Protein AF-A0A821WK22-F1 (afdb_monomer_lite)

Foldseek 3Di:
DLVVVLVVLVVLVVVLVVLLVVLVVLLVVLVVPDDDPPCVVLSVVSVVLSVVLVVLSVVLNVVSVVVSVVVVVVPPPPNPPPCVVVVVVVVVVSVVSSVVSVVSSCVSVVSSVVVVVVRVVD

Sequence (122 aa):
SSLGYIWYRIGCFLIEIYCHIDNLGIIRYFDSSIEDKSKEPILIICLILIAFTIVSSSISTIFNFFNGFGNSMEDYPFYLYKCQLNRIKSLPLLSLFDIHISILILLPKILLYSQLIYANNR

pLDDT: mean 71.7, std 14.31, range [41.69, 88.5]

Radius of gyration: 19.77 Å; chains: 1; bounding box: 49×21×55 Å

Secondary structure (DSSP, 8-state):
-HHHHHHHHHHHHHHHHHHHHHHHHHHHHHHHHS-GGGTHHHHHHHHHHHHHHHHHHHHHHHHHHHHHHHHHH--STTSHHHHHHHHHHHHHHHHHHHHHHHHHHHHHHHHHHHHHHHHHT-

Structure (mmCIF, N/CA/C/O backbone):
data_AF-A0A821WK22-F1
#
_entry.id   AF-A0A821WK22-F1
#
loop_
_atom_site.group_PDB
_atom_site.id
_atom_site.type_symbol
_atom_site.label_atom_id
_atom_site.label_alt_id
_atom_site.label_comp_id
_atom_site.label_asym_id
_atom_site.label_entity_id
_atom_site.label_seq_id
_atom_site.pdbx_PDB_ins_code
_atom_site.Cartn_x
_atom_site.Cartn_y
_atom_site.Cartn_z
_atom_site.occupancy
_atom_site.B_iso_or_equiv
_atom_site.auth_seq_id
_atom_site.auth_comp_id
_atom_site.auth_asym_id
_atom_site.auth_atom_id
_atom_site.pdbx_PDB_model_num
ATOM 1 N N . SER A 1 1 ? 12.236 -11.374 -19.770 1.00 52.16 1 SER A N 1
ATOM 2 C CA . SER A 1 1 ? 12.435 -10.172 -20.609 1.00 52.16 1 SER A CA 1
ATOM 3 C C . SER A 1 1 ? 12.187 -8.930 -19.764 1.00 52.16 1 SER A C 1
ATOM 5 O O . SER A 1 1 ? 11.441 -9.019 -18.793 1.00 52.16 1 SER A O 1
ATOM 7 N N . SER A 1 2 ? 12.785 -7.786 -20.110 1.00 60.19 2 SER A N 1
ATOM 8 C CA . SER A 1 2 ? 12.503 -6.483 -19.474 1.00 60.19 2 SER A CA 1
ATOM 9 C C . SER A 1 2 ? 11.008 -6.134 -19.516 1.00 60.19 2 SER A C 1
ATOM 11 O O . SER A 1 2 ? 10.456 -5.657 -18.531 1.00 60.19 2 SER A O 1
ATOM 13 N N . LEU A 1 3 ? 10.328 -6.492 -20.610 1.00 61.84 3 LEU A N 1
ATOM 14 C CA . LEU A 1 3 ? 8.880 -6.336 -20.785 1.00 61.84 3 LEU A CA 1
ATOM 15 C C . LEU A 1 3 ? 8.046 -7.113 -19.752 1.00 61.84 3 LEU A C 1
ATOM 17 O O . LEU A 1 3 ? 7.108 -6.561 -19.188 1.00 61.84 3 LEU A O 1
ATOM 21 N N . GLY A 1 4 ? 8.393 -8.375 -19.469 1.00 66.75 4 GLY A N 1
ATOM 22 C CA . GLY A 1 4 ? 7.678 -9.178 -18.467 1.00 66.75 4 GLY A CA 1
ATOM 23 C C . GLY A 1 4 ? 7.797 -8.604 -17.052 1.00 66.75 4 GLY A C 1
ATOM 24 O O . GLY A 1 4 ? 6.836 -8.632 -16.290 1.00 66.75 4 GLY A O 1
ATOM 25 N N . TYR A 1 5 ? 8.950 -8.014 -16.727 1.00 67.62 5 TYR A N 1
ATOM 26 C CA . TYR A 1 5 ? 9.158 -7.328 -15.452 1.00 67.62 5 TYR A CA 1
ATOM 27 C C . TYR A 1 5 ? 8.330 -6.038 -15.343 1.00 67.62 5 TYR A C 1
ATOM 29 O O . TYR A 1 5 ? 7.726 -5.787 -14.305 1.00 67.62 5 TYR A O 1
ATOM 37 N N . ILE A 1 6 ? 8.231 -5.253 -16.422 1.00 69.56 6 ILE A N 1
ATOM 38 C CA . ILE A 1 6 ? 7.387 -4.046 -16.460 1.00 69.56 6 ILE A CA 1
ATOM 39 C C . ILE A 1 6 ? 5.915 -4.403 -16.208 1.00 69.56 6 ILE A C 1
ATOM 41 O O . ILE A 1 6 ? 5.274 -3.779 -15.365 1.00 69.56 6 ILE A O 1
ATOM 45 N N . TRP A 1 7 ? 5.391 -5.439 -16.871 1.00 74.12 7 TRP A N 1
ATOM 46 C CA . TRP A 1 7 ? 4.014 -5.900 -16.654 1.00 74.12 7 TRP A CA 1
ATOM 47 C C . TRP A 1 7 ? 3.769 -6.404 -15.230 1.00 74.12 7 TRP A C 1
ATOM 49 O O . TRP A 1 7 ? 2.743 -6.073 -14.641 1.00 74.12 7 TRP A O 1
ATOM 59 N N . TYR A 1 8 ? 4.722 -7.142 -14.654 1.00 76.88 8 TYR A N 1
ATOM 60 C CA . TYR A 1 8 ? 4.670 -7.547 -13.248 1.00 76.88 8 TYR A CA 1
ATOM 61 C C . TYR A 1 8 ? 4.568 -6.330 -12.315 1.00 76.88 8 TYR A C 1
ATOM 63 O O . TYR A 1 8 ? 3.685 -6.287 -11.464 1.00 76.88 8 TYR A O 1
ATOM 71 N N . ARG A 1 9 ? 5.399 -5.297 -12.523 1.00 72.31 9 ARG A N 1
ATOM 72 C CA . ARG A 1 9 ? 5.381 -4.068 -11.709 1.00 72.31 9 ARG A CA 1
ATOM 73 C C . ARG A 1 9 ? 4.071 -3.294 -11.825 1.00 72.31 9 ARG A C 1
ATOM 75 O O . ARG A 1 9 ? 3.570 -2.820 -10.810 1.00 72.31 9 ARG A O 1
ATOM 82 N N . ILE A 1 10 ? 3.509 -3.192 -13.030 1.00 75.56 10 ILE A N 1
ATOM 83 C CA . ILE A 1 10 ? 2.183 -2.591 -13.241 1.00 75.56 10 ILE A CA 1
ATOM 84 C C . ILE A 1 10 ? 1.119 -3.389 -12.474 1.00 75.56 10 ILE A C 1
ATOM 86 O O . ILE A 1 10 ? 0.286 -2.797 -11.794 1.00 75.56 10 ILE A O 1
ATOM 90 N N . GLY A 1 11 ? 1.173 -4.723 -12.531 1.00 79.81 11 GLY A N 1
ATOM 91 C CA . GLY A 1 11 ? 0.278 -5.597 -11.772 1.00 79.81 11 GLY A CA 1
ATOM 92 C C . GLY A 1 11 ? 0.369 -5.376 -10.260 1.00 79.81 11 GLY A C 1
ATOM 93 O O . GLY A 1 11 ? -0.658 -5.177 -9.614 1.00 79.81 11 GLY A O 1
ATOM 94 N N . CYS A 1 12 ? 1.583 -5.341 -9.702 1.00 78.12 12 CYS A N 1
ATOM 95 C CA . CYS A 1 12 ? 1.809 -5.046 -8.283 1.00 78.12 12 CYS A CA 1
ATOM 96 C C . CYS A 1 12 ? 1.243 -3.679 -7.890 1.00 78.12 12 CYS A C 1
ATOM 98 O O . CYS A 1 12 ? 0.508 -3.584 -6.913 1.00 78.12 12 CYS A O 1
ATOM 100 N N . PHE A 1 13 ? 1.501 -2.644 -8.691 1.00 78.69 13 PHE A N 1
ATOM 101 C CA . PHE A 1 13 ? 0.998 -1.296 -8.433 1.00 78.69 13 PHE A CA 1
ATOM 102 C C . PHE A 1 13 ? -0.539 -1.230 -8.409 1.00 78.69 13 PHE A C 1
ATOM 104 O O . PHE A 1 13 ? -1.128 -0.595 -7.536 1.00 78.69 13 PHE A O 1
ATOM 111 N N . LEU A 1 14 ? -1.216 -1.929 -9.328 1.00 82.19 14 LEU A N 1
ATOM 112 C CA . LEU A 1 14 ? -2.681 -2.010 -9.333 1.00 82.19 14 LEU A CA 1
ATOM 113 C C . LEU A 1 14 ? -3.229 -2.723 -8.087 1.00 82.19 14 LEU A C 1
ATOM 115 O O . LEU A 1 14 ? -4.227 -2.278 -7.517 1.00 82.19 14 LEU A O 1
ATOM 119 N N . ILE A 1 15 ? -2.572 -3.799 -7.643 1.00 84.88 15 ILE A N 1
ATOM 120 C CA . ILE A 1 15 ? -2.931 -4.509 -6.405 1.00 84.88 15 ILE A CA 1
ATOM 121 C C . ILE A 1 15 ? -2.741 -3.594 -5.188 1.00 84.88 15 ILE A C 1
ATOM 123 O O . ILE A 1 15 ? -3.606 -3.548 -4.316 1.00 84.88 15 ILE A O 1
ATOM 127 N N . GLU A 1 16 ? -1.649 -2.832 -5.135 1.00 82.81 16 GLU A N 1
ATOM 128 C CA . GLU A 1 16 ? -1.380 -1.877 -4.055 1.00 82.81 16 GLU A CA 1
ATOM 129 C C . GLU A 1 16 ? -2.459 -0.789 -3.976 1.00 82.81 16 GLU A C 1
ATOM 131 O O . GLU A 1 16 ? -2.991 -0.535 -2.894 1.00 82.81 16 GLU A O 1
ATOM 136 N N . ILE A 1 17 ? -2.861 -0.208 -5.114 1.00 81.88 17 ILE A N 1
ATOM 137 C CA . ILE A 1 17 ? -3.978 0.750 -5.173 1.00 81.88 17 ILE A CA 1
ATOM 138 C C . ILE A 1 17 ? -5.257 0.126 -4.611 1.00 81.88 17 ILE A C 1
ATOM 140 O O . ILE A 1 17 ? -5.932 0.743 -3.784 1.00 81.88 17 ILE A O 1
ATOM 144 N N . TYR A 1 18 ? -5.588 -1.098 -5.030 1.00 85.31 18 TYR A N 1
ATOM 145 C CA . TYR A 1 18 ? -6.780 -1.788 -4.543 1.00 85.31 18 TYR A CA 1
ATOM 146 C C . TYR A 1 18 ? -6.733 -1.998 -3.021 1.00 85.31 18 TYR A C 1
ATOM 148 O O . TYR A 1 18 ? -7.711 -1.734 -2.322 1.00 85.31 18 TYR A O 1
ATOM 156 N N . CYS A 1 19 ? -5.575 -2.384 -2.482 1.00 86.06 19 CYS A N 1
ATOM 157 C CA . CYS A 1 19 ? -5.379 -2.525 -1.041 1.00 86.06 19 CYS A CA 1
ATOM 158 C C . CYS A 1 19 ? -5.520 -1.195 -0.284 1.00 86.06 19 CYS A C 1
ATOM 160 O O . CYS A 1 19 ? -6.060 -1.182 0.823 1.00 86.06 19 CYS A O 1
ATOM 162 N N . HIS A 1 20 ? -5.077 -0.072 -0.857 1.00 84.19 20 HIS A N 1
ATOM 163 C CA . HIS A 1 20 ? -5.290 1.248 -0.258 1.00 84.19 20 HIS A CA 1
ATOM 164 C C . HIS A 1 20 ? -6.766 1.644 -0.226 1.00 84.19 20 HIS A C 1
ATOM 166 O O . HIS A 1 20 ? -7.226 2.171 0.787 1.00 84.19 20 HIS A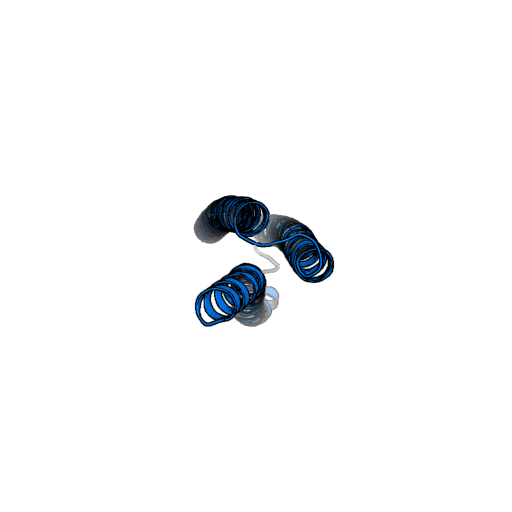 O 1
ATOM 172 N N . ILE A 1 21 ? -7.515 1.361 -1.296 1.00 85.81 21 ILE A N 1
ATOM 173 C CA . ILE A 1 21 ? -8.965 1.590 -1.340 1.00 85.81 21 ILE A CA 1
ATOM 174 C C . ILE A 1 21 ? -9.662 0.780 -0.241 1.00 85.81 21 ILE A C 1
ATOM 176 O O . ILE A 1 21 ? -10.486 1.327 0.492 1.00 85.81 21 ILE A O 1
ATOM 180 N N . ASP A 1 22 ? -9.290 -0.490 -0.077 1.00 87.44 22 ASP A N 1
ATOM 181 C CA . ASP A 1 22 ? -9.835 -1.352 0.975 1.00 87.44 22 ASP A CA 1
ATOM 182 C C . ASP A 1 22 ? -9.493 -0.834 2.386 1.00 87.44 22 ASP A C 1
ATOM 184 O O . ASP A 1 22 ? -10.373 -0.714 3.237 1.00 87.44 22 ASP A O 1
ATOM 188 N N . ASN A 1 23 ? -8.243 -0.411 2.621 1.00 85.75 23 ASN A N 1
ATOM 189 C CA . ASN A 1 23 ? -7.833 0.209 3.888 1.00 85.75 23 ASN A CA 1
ATOM 190 C C . ASN A 1 23 ? -8.648 1.470 4.212 1.00 85.75 23 ASN A C 1
ATOM 192 O O . ASN A 1 23 ? -9.059 1.658 5.356 1.00 85.75 23 ASN A O 1
ATOM 196 N N . LEU A 1 24 ? -8.913 2.323 3.218 1.00 85.88 24 LEU A N 1
ATOM 197 C CA . LEU A 1 24 ? -9.770 3.500 3.389 1.00 85.88 24 LEU A CA 1
ATOM 198 C C . LEU A 1 24 ? -11.222 3.111 3.704 1.00 85.88 24 LEU A C 1
ATOM 200 O O . LEU A 1 24 ? -11.879 3.794 4.489 1.00 85.88 24 LEU A O 1
ATOM 204 N N . GLY A 1 25 ? -11.717 2.009 3.133 1.00 85.00 25 GLY A N 1
ATOM 205 C CA . GLY A 1 25 ? -13.018 1.433 3.475 1.00 85.00 25 GLY A CA 1
ATOM 206 C C . GLY A 1 25 ? -13.103 1.015 4.946 1.00 85.00 25 GLY A C 1
ATOM 207 O O . GLY A 1 25 ? -14.045 1.398 5.640 1.00 85.00 25 GLY A O 1
ATOM 208 N N . ILE A 1 26 ? -12.086 0.307 5.447 1.00 84.50 26 ILE A N 1
ATOM 209 C CA . ILE A 1 26 ? -12.006 -0.124 6.854 1.00 84.50 26 ILE A CA 1
ATOM 210 C C . ILE A 1 26 ? -11.896 1.084 7.793 1.00 84.50 26 ILE A C 1
ATOM 212 O O . ILE A 1 26 ? -12.551 1.107 8.832 1.00 84.50 26 ILE A O 1
ATOM 216 N N . ILE A 1 27 ? -11.124 2.109 7.416 1.00 85.38 27 ILE A N 1
ATOM 217 C CA . ILE A 1 27 ? -11.028 3.367 8.171 1.00 85.38 27 ILE A CA 1
ATOM 218 C C . ILE A 1 27 ? -12.402 4.029 8.311 1.00 85.38 27 ILE A C 1
ATOM 220 O O . ILE A 1 27 ? -12.781 4.407 9.415 1.00 85.38 27 ILE A O 1
ATOM 224 N N . ARG A 1 28 ? -13.167 4.138 7.216 1.00 85.69 28 ARG A N 1
ATOM 225 C CA . ARG A 1 28 ? -14.520 4.722 7.245 1.00 85.69 28 ARG A CA 1
ATOM 226 C C . ARG A 1 28 ? -15.467 3.929 8.138 1.00 85.69 28 ARG A C 1
ATOM 228 O O . ARG A 1 28 ? -16.241 4.521 8.882 1.00 85.69 28 ARG A O 1
ATOM 235 N N . TYR A 1 29 ? -15.396 2.600 8.076 1.00 83.94 29 TYR A N 1
ATOM 236 C CA . TYR A 1 29 ? -16.185 1.741 8.952 1.00 83.94 29 TYR A CA 1
ATOM 237 C C . TYR A 1 29 ? -15.816 1.958 10.427 1.00 83.94 29 TYR A C 1
ATOM 239 O O . TYR A 1 29 ? -16.699 2.216 11.240 1.00 83.94 29 TYR A O 1
ATOM 247 N N . PHE A 1 30 ? -14.520 1.938 10.754 1.00 82.69 30 PHE A N 1
ATOM 248 C CA . PHE A 1 30 ? -14.005 2.176 12.105 1.00 82.69 30 PHE A CA 1
ATOM 249 C C . PHE A 1 30 ? -14.443 3.530 12.676 1.00 82.69 30 PHE A C 1
ATOM 251 O O . PHE A 1 30 ? -14.859 3.623 13.832 1.00 82.69 30 PHE A O 1
ATOM 258 N N . ASP A 1 31 ? -14.366 4.576 11.853 1.00 81.38 31 ASP A N 1
ATOM 259 C CA . ASP A 1 31 ? -14.779 5.926 12.225 1.00 81.38 31 ASP A CA 1
ATOM 260 C C . ASP A 1 31 ? -16.268 5.970 12.601 1.00 81.38 31 ASP A C 1
ATOM 262 O O . ASP A 1 31 ? -16.640 6.540 13.625 1.00 81.38 31 ASP A O 1
ATOM 266 N N . SER A 1 32 ? -17.113 5.254 11.850 1.00 83.25 32 SER A N 1
ATOM 267 C CA . SER A 1 32 ? -18.552 5.155 12.120 1.00 83.25 32 SER A CA 1
ATOM 268 C C . SER A 1 32 ? -18.940 4.275 13.319 1.00 83.25 32 SER A C 1
ATOM 270 O O . SER A 1 32 ? -20.071 4.376 13.788 1.00 83.25 32 SER A O 1
ATOM 272 N N . SER A 1 33 ? -18.050 3.405 13.813 1.00 76.56 33 SER A N 1
ATOM 273 C CA . SER A 1 33 ? -18.428 2.311 14.724 1.00 76.56 33 SER A CA 1
ATOM 274 C C . SER A 1 33 ? -18.051 2.496 16.200 1.00 76.56 33 SER A C 1
ATOM 276 O O . SER A 1 33 ? -18.465 1.689 17.025 1.00 76.56 33 SER A O 1
ATOM 278 N N . ILE A 1 34 ? -17.228 3.486 16.557 1.00 73.69 34 ILE A N 1
ATOM 279 C CA . ILE A 1 34 ? -16.710 3.683 17.934 1.00 73.69 34 ILE A CA 1
ATOM 280 C C . ILE A 1 34 ? -17.112 5.089 18.453 1.00 73.69 34 ILE A C 1
ATOM 282 O O . ILE A 1 34 ? -17.619 5.897 17.682 1.00 73.69 34 ILE A O 1
ATOM 286 N N . GLU A 1 35 ? -16.889 5.436 19.724 1.00 72.00 35 GLU A N 1
ATOM 287 C CA . GLU A 1 35 ? -17.029 6.812 20.254 1.00 72.00 35 GLU A CA 1
ATOM 288 C C . GLU A 1 35 ? -15.733 7.642 20.113 1.00 72.00 35 GLU A C 1
ATOM 290 O O . GLU A 1 35 ? -14.624 7.127 20.249 1.00 72.00 35 GLU A O 1
ATOM 295 N N . ASP A 1 36 ? -15.851 8.945 19.837 1.00 64.56 36 ASP A N 1
ATOM 296 C CA . ASP A 1 36 ? -14.773 9.793 19.283 1.00 64.56 36 ASP A CA 1
ATOM 297 C C . ASP A 1 36 ? -13.512 9.955 20.148 1.00 64.56 36 ASP A C 1
ATOM 299 O O . ASP A 1 36 ? -12.427 10.204 19.623 1.00 64.56 36 ASP A O 1
ATOM 303 N N . LYS A 1 37 ? -13.600 9.765 21.469 1.00 63.31 37 LYS A N 1
ATOM 304 C CA . LYS A 1 37 ? -12.500 10.101 22.393 1.00 63.31 37 LYS A CA 1
ATOM 305 C C . LYS A 1 37 ? -11.258 9.201 22.285 1.00 63.31 37 LYS A C 1
ATOM 307 O O . LYS A 1 37 ? -10.219 9.574 22.823 1.00 63.31 37 LYS A O 1
ATOM 312 N N . SER A 1 38 ? -11.332 8.041 21.623 1.00 63.94 38 SER A N 1
ATOM 313 C CA . SER A 1 38 ? -10.201 7.100 21.482 1.00 63.94 38 SER A CA 1
ATOM 314 C C . SER A 1 38 ? -9.720 6.870 20.042 1.00 63.94 38 SER A C 1
ATOM 316 O O . SER A 1 38 ? -8.712 6.189 19.850 1.00 63.94 38 SER A O 1
ATOM 318 N N . LYS A 1 39 ? -10.393 7.429 19.025 1.00 73.12 39 LYS A N 1
ATOM 319 C CA . LYS A 1 39 ? -10.139 7.094 17.608 1.00 73.12 39 LYS A CA 1
ATOM 320 C C . LYS A 1 39 ? -9.061 7.931 16.933 1.00 73.12 39 LYS A C 1
ATOM 322 O O . LYS A 1 39 ? -8.317 7.400 16.108 1.00 73.12 39 LYS A O 1
ATOM 327 N N . GLU A 1 40 ? -8.984 9.220 17.264 1.00 74.19 40 GLU A N 1
ATOM 328 C CA . GLU A 1 40 ? -8.132 10.194 16.566 1.00 74.19 40 GLU A CA 1
ATOM 329 C C . GLU A 1 40 ? -6.676 9.741 16.368 1.00 74.19 40 GLU A C 1
ATOM 331 O O . GLU A 1 40 ? -6.211 9.763 15.226 1.00 74.19 40 GLU A O 1
ATOM 336 N N . PRO A 1 41 ? -5.939 9.272 17.398 1.00 81.38 41 PRO A N 1
ATOM 337 C CA . PRO A 1 41 ? -4.535 8.919 17.203 1.00 81.38 41 PRO A CA 1
ATOM 338 C C . PRO A 1 41 ? -4.361 7.715 16.267 1.00 81.38 41 PRO A C 1
ATOM 340 O O . PRO A 1 41 ? -3.444 7.699 15.449 1.00 81.38 41 PRO A O 1
ATOM 343 N N . ILE A 1 42 ? -5.253 6.722 16.339 1.00 83.38 42 ILE A N 1
ATOM 344 C CA . ILE A 1 42 ? -5.192 5.513 15.502 1.00 83.38 42 ILE A CA 1
ATOM 345 C C . ILE A 1 42 ? -5.517 5.853 14.047 1.00 83.38 42 ILE A C 1
ATOM 347 O O . ILE A 1 42 ? -4.821 5.394 13.139 1.00 83.38 42 ILE A O 1
ATOM 351 N N . LEU A 1 43 ? -6.536 6.685 13.825 1.00 83.62 43 LEU A N 1
ATOM 352 C CA . LEU A 1 43 ? -6.913 7.163 12.497 1.00 83.62 43 LEU A CA 1
ATOM 353 C C . LEU A 1 43 ? -5.771 7.946 11.842 1.00 83.62 43 LEU A C 1
ATOM 355 O O . LEU A 1 43 ? -5.411 7.657 10.700 1.00 83.62 43 LEU A O 1
ATOM 359 N N . ILE A 1 44 ? -5.146 8.869 12.580 1.00 85.00 44 ILE A N 1
ATOM 360 C CA . ILE A 1 44 ? -3.992 9.642 12.101 1.00 85.00 44 ILE A CA 1
ATOM 361 C C . ILE A 1 44 ? -2.833 8.709 11.729 1.00 85.00 44 ILE A C 1
ATOM 363 O O . ILE A 1 44 ? -2.276 8.834 10.639 1.00 85.00 44 ILE A O 1
ATOM 367 N N . ILE A 1 45 ? -2.497 7.735 12.583 1.00 86.12 45 ILE A N 1
ATOM 368 C CA . ILE A 1 45 ? -1.433 6.757 12.299 1.00 86.12 45 ILE A CA 1
ATOM 369 C C . ILE A 1 45 ? -1.748 5.957 11.028 1.00 86.12 45 ILE A C 1
ATOM 371 O O . ILE A 1 45 ? -0.876 5.799 10.174 1.00 86.12 45 ILE A O 1
ATOM 375 N N . CYS A 1 46 ? -2.986 5.487 10.857 1.00 86.81 46 CYS A N 1
ATOM 376 C CA . CYS A 1 46 ? -3.383 4.727 9.671 1.00 86.81 46 CYS A CA 1
ATOM 377 C C . CYS A 1 46 ? -3.290 5.567 8.390 1.00 86.81 46 CYS A C 1
ATOM 379 O O . CYS A 1 46 ? -2.792 5.081 7.375 1.00 86.81 46 CYS A O 1
ATOM 381 N N . LEU A 1 47 ? -3.709 6.835 8.437 1.00 85.56 47 LEU A N 1
ATOM 382 C CA . LEU A 1 47 ? -3.598 7.754 7.303 1.00 85.56 47 LEU A CA 1
ATOM 383 C C . LEU A 1 47 ? -2.137 8.058 6.949 1.00 85.56 47 LEU A C 1
ATOM 385 O O . LEU A 1 47 ? -1.787 8.046 5.769 1.00 85.56 47 LEU A O 1
ATOM 389 N N . ILE A 1 48 ? -1.270 8.261 7.947 1.00 88.50 48 ILE A N 1
ATOM 390 C CA . ILE A 1 48 ? 0.173 8.451 7.735 1.00 88.50 48 ILE A CA 1
ATOM 391 C C . ILE A 1 48 ? 0.789 7.208 7.086 1.00 88.50 48 ILE A C 1
ATOM 393 O O . ILE A 1 48 ? 1.549 7.334 6.128 1.00 88.50 48 ILE A O 1
ATOM 397 N N . LEU A 1 49 ? 0.440 6.009 7.561 1.00 85.56 49 LEU A N 1
ATOM 398 C CA . LEU A 1 49 ? 0.924 4.750 6.989 1.00 85.56 49 LEU A CA 1
ATOM 399 C C . LEU A 1 49 ? 0.488 4.583 5.528 1.00 85.56 49 LEU A C 1
ATOM 401 O O . LEU A 1 49 ? 1.305 4.191 4.693 1.00 85.56 49 LEU A O 1
ATOM 405 N N . ILE A 1 50 ? -0.761 4.925 5.196 1.00 85.00 50 ILE A N 1
ATOM 406 C CA . ILE A 1 50 ? -1.268 4.906 3.814 1.00 85.00 50 ILE A CA 1
ATOM 407 C C . ILE A 1 50 ? -0.530 5.934 2.942 1.00 85.00 50 ILE A C 1
ATOM 409 O O . ILE A 1 50 ? -0.094 5.612 1.840 1.00 85.00 50 ILE A O 1
ATOM 413 N N . ALA A 1 51 ? -0.334 7.160 3.427 1.00 84.62 51 ALA A N 1
ATOM 414 C CA . ALA A 1 51 ? 0.397 8.179 2.676 1.00 84.62 51 ALA A CA 1
ATOM 415 C C . ALA A 1 51 ? 1.853 7.754 2.415 1.00 84.62 51 ALA A C 1
ATOM 417 O O . ALA A 1 51 ? 2.347 7.854 1.291 1.00 84.62 51 ALA A O 1
ATOM 418 N N . PHE A 1 52 ? 2.528 7.220 3.436 1.00 85.56 52 PHE A N 1
ATOM 419 C CA . PHE A 1 52 ? 3.909 6.753 3.333 1.00 85.56 52 PHE A CA 1
ATOM 420 C C . PHE A 1 52 ? 4.062 5.596 2.339 1.00 85.56 52 PHE A C 1
ATOM 422 O O . PHE A 1 52 ? 5.001 5.575 1.543 1.00 85.56 52 PHE A O 1
ATOM 429 N N . THR A 1 53 ? 3.122 4.651 2.341 1.00 85.19 53 THR A N 1
ATOM 430 C CA . THR A 1 53 ? 3.126 3.508 1.414 1.00 85.19 53 THR A CA 1
ATOM 431 C C . THR A 1 53 ? 2.911 3.929 -0.036 1.00 85.19 53 THR A C 1
ATOM 433 O O . THR A 1 53 ? 3.659 3.472 -0.899 1.00 85.19 53 THR A O 1
ATOM 436 N N . ILE A 1 54 ? 1.995 4.867 -0.304 1.00 81.19 54 ILE A N 1
ATOM 437 C CA . ILE A 1 54 ? 1.792 5.433 -1.650 1.00 81.19 54 ILE A CA 1
ATOM 438 C C . ILE A 1 54 ? 3.073 6.105 -2.161 1.00 81.19 54 ILE A C 1
ATOM 440 O O . ILE A 1 54 ? 3.491 5.876 -3.300 1.00 81.19 54 ILE A O 1
ATOM 444 N N . VAL A 1 55 ? 3.723 6.919 -1.321 1.00 82.00 55 VAL A N 1
ATOM 445 C CA . VAL A 1 55 ? 4.975 7.605 -1.682 1.00 82.00 55 VAL A CA 1
ATOM 446 C C . VAL A 1 55 ? 6.091 6.593 -1.948 1.00 82.00 55 VAL A C 1
ATOM 448 O O . VAL A 1 55 ? 6.761 6.677 -2.976 1.00 82.00 55 VAL A O 1
ATOM 451 N N . SER A 1 56 ? 6.258 5.603 -1.069 1.00 78.06 56 SER A N 1
ATOM 452 C CA . SER A 1 56 ? 7.272 4.551 -1.209 1.00 78.06 56 SER A CA 1
ATOM 453 C C . SER A 1 56 ? 7.082 3.725 -2.491 1.00 78.06 56 SER A C 1
ATOM 455 O O . SER A 1 56 ? 8.036 3.511 -3.246 1.00 78.06 56 SER A O 1
ATOM 457 N N . SER A 1 57 ? 5.838 3.342 -2.801 1.00 76.19 57 SER A N 1
ATOM 458 C CA . SER A 1 57 ? 5.482 2.636 -4.040 1.00 76.19 57 SER A CA 1
ATOM 459 C C . SER A 1 57 ? 5.760 3.474 -5.293 1.00 76.19 57 SER A C 1
ATOM 461 O O . SER A 1 57 ? 6.368 2.995 -6.259 1.00 76.19 57 SER A O 1
ATOM 463 N N . SER A 1 58 ? 5.403 4.760 -5.259 1.00 76.81 58 SER A N 1
ATOM 464 C CA . SER A 1 58 ? 5.632 5.689 -6.372 1.00 76.81 58 SER A CA 1
ATOM 465 C C . SER A 1 58 ? 7.125 5.862 -6.658 1.00 76.81 58 SER A C 1
ATOM 467 O O . SER A 1 58 ? 7.562 5.731 -7.802 1.00 76.81 58 SER A O 1
ATOM 469 N N . ILE A 1 59 ? 7.928 6.080 -5.611 1.00 78.50 59 ILE A N 1
ATOM 470 C CA . ILE A 1 59 ? 9.387 6.202 -5.712 1.00 78.50 59 ILE A CA 1
ATOM 471 C C . ILE A 1 59 ? 9.991 4.926 -6.311 1.00 78.50 59 ILE A C 1
ATOM 473 O O . ILE A 1 59 ? 10.789 4.996 -7.247 1.00 78.50 59 ILE A O 1
ATOM 477 N N . SER A 1 60 ? 9.575 3.752 -5.835 1.00 71.56 60 SER A N 1
ATOM 478 C CA . SER A 1 60 ? 10.055 2.466 -6.351 1.00 71.56 60 SER A CA 1
ATOM 479 C C . SER A 1 60 ? 9.695 2.233 -7.811 1.00 71.56 60 SER A C 1
ATOM 481 O O . SER A 1 60 ? 10.519 1.755 -8.592 1.00 71.56 60 SER A O 1
ATOM 483 N N . THR A 1 61 ? 8.487 2.616 -8.216 1.00 69.31 61 THR A N 1
ATOM 484 C CA . THR A 1 61 ? 8.044 2.516 -9.609 1.00 69.31 61 THR A CA 1
ATOM 485 C C . THR A 1 61 ? 8.881 3.417 -10.517 1.00 69.31 61 THR A C 1
ATOM 487 O O . THR A 1 61 ? 9.338 2.964 -11.566 1.00 69.31 61 THR A O 1
ATOM 490 N N . ILE A 1 62 ? 9.181 4.646 -10.083 1.00 72.81 62 ILE A N 1
ATOM 491 C CA . ILE A 1 62 ? 10.050 5.583 -10.811 1.00 72.81 62 ILE A CA 1
ATOM 492 C C . ILE A 1 62 ? 11.475 5.023 -10.944 1.00 72.81 62 ILE A C 1
ATOM 494 O O . ILE A 1 62 ? 12.005 4.958 -12.055 1.00 72.81 62 ILE A O 1
ATOM 498 N N . PHE A 1 63 ? 12.089 4.561 -9.849 1.00 69.75 63 PHE A N 1
ATOM 499 C CA . PHE A 1 63 ? 13.431 3.961 -9.889 1.00 69.75 63 PHE A CA 1
ATOM 500 C C . PHE A 1 63 ? 13.489 2.726 -10.795 1.00 69.75 63 PHE A C 1
ATOM 502 O O . PHE A 1 63 ? 14.451 2.541 -11.544 1.00 69.75 63 PHE A O 1
ATOM 509 N N . ASN A 1 64 ? 12.446 1.896 -10.776 1.00 65.06 64 ASN A N 1
ATOM 510 C CA . ASN A 1 64 ? 12.339 0.735 -11.653 1.00 65.06 64 ASN A CA 1
ATOM 511 C C . ASN A 1 64 ? 12.177 1.115 -13.125 1.00 65.06 64 ASN A C 1
ATOM 513 O O . ASN A 1 64 ? 12.748 0.445 -13.984 1.00 65.06 64 ASN A O 1
ATOM 517 N N . PHE A 1 65 ? 11.448 2.190 -13.423 1.00 65.56 65 PHE A N 1
ATOM 518 C CA . PHE A 1 65 ? 11.308 2.701 -14.782 1.00 65.56 65 PHE A CA 1
ATOM 519 C C . PHE A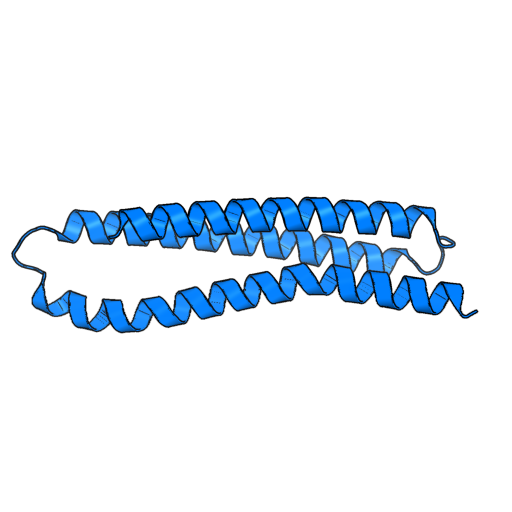 1 65 ? 12.661 3.181 -15.319 1.00 65.56 65 PHE A C 1
ATOM 521 O O . PHE A 1 65 ? 13.090 2.725 -16.376 1.00 65.56 65 PHE A O 1
ATOM 528 N N . PHE A 1 66 ? 13.406 3.987 -14.554 1.00 66.25 66 PHE A N 1
ATOM 529 C CA . PHE A 1 66 ? 14.757 4.415 -14.943 1.00 66.25 66 PHE A CA 1
ATOM 530 C C . PHE A 1 66 ? 15.722 3.236 -15.139 1.00 66.25 66 PHE A C 1
ATOM 532 O O . PHE A 1 66 ? 16.443 3.196 -16.136 1.00 66.25 66 PHE A O 1
ATOM 539 N N . ASN A 1 67 ? 15.690 2.235 -14.253 1.00 61.78 67 ASN A N 1
ATOM 540 C CA . ASN A 1 67 ? 16.489 1.017 -14.417 1.00 61.78 67 ASN A CA 1
ATOM 541 C C . ASN A 1 67 ? 16.072 0.198 -15.648 1.00 61.78 67 ASN A C 1
ATOM 543 O O . ASN A 1 67 ? 16.931 -0.374 -16.318 1.00 61.78 67 ASN A O 1
ATOM 547 N N . GLY A 1 68 ? 14.777 0.129 -15.964 1.00 56.94 68 GLY A N 1
ATOM 548 C CA . GLY A 1 68 ? 14.259 -0.549 -17.153 1.00 56.94 68 GLY A CA 1
ATOM 549 C C . GLY A 1 68 ? 14.711 0.119 -18.453 1.00 56.94 68 GLY A C 1
ATOM 550 O O . GLY A 1 68 ? 15.159 -0.573 -19.366 1.00 56.94 68 GLY A O 1
ATOM 551 N N . PHE A 1 69 ? 14.675 1.455 -18.507 1.00 58.84 69 PHE A N 1
ATOM 552 C CA . PHE A 1 69 ? 15.155 2.233 -19.653 1.00 58.84 69 PHE A CA 1
ATOM 553 C C . PHE A 1 69 ? 16.675 2.143 -19.823 1.00 58.84 69 PHE A C 1
ATOM 555 O O . PHE A 1 69 ? 17.137 1.866 -20.931 1.00 58.84 69 PHE A O 1
ATOM 562 N N . GLY A 1 70 ? 17.450 2.281 -18.740 1.00 53.69 70 GLY A N 1
ATOM 563 C CA . GLY A 1 70 ? 18.909 2.121 -18.776 1.00 53.69 70 GLY A CA 1
ATOM 564 C C . GLY A 1 70 ? 19.336 0.740 -19.283 1.00 53.69 70 GLY A C 1
ATOM 565 O O . GLY A 1 70 ? 20.190 0.634 -20.157 1.00 53.69 70 GLY A O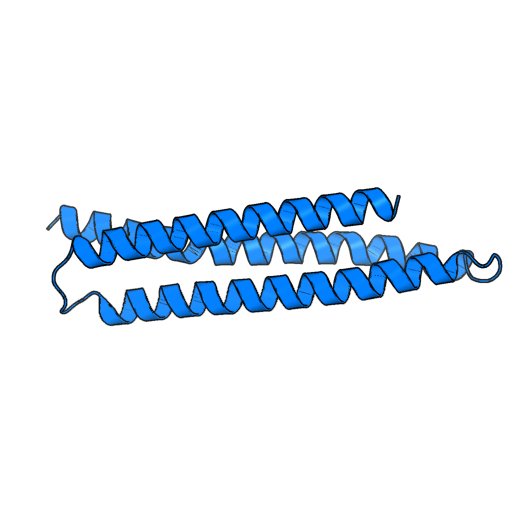 1
ATOM 566 N N . ASN A 1 71 ? 18.647 -0.316 -18.837 1.00 49.47 71 ASN A N 1
ATOM 567 C CA . ASN A 1 71 ? 18.888 -1.684 -19.300 1.00 49.47 71 ASN A CA 1
ATOM 568 C C . ASN A 1 71 ? 18.523 -1.926 -20.777 1.00 49.47 71 ASN A C 1
ATOM 570 O O . ASN A 1 71 ? 19.066 -2.856 -21.360 1.00 49.47 71 ASN A O 1
ATOM 574 N N . SER A 1 72 ? 17.600 -1.151 -21.362 1.00 51.28 72 SER A N 1
ATOM 575 C CA . SER A 1 72 ? 17.247 -1.247 -22.792 1.00 51.28 72 SER A CA 1
ATOM 576 C C . SER A 1 72 ? 18.182 -0.447 -23.706 1.00 51.28 72 SER A C 1
ATOM 578 O O . SER A 1 72 ? 18.341 -0.788 -24.872 1.00 51.28 72 SER A O 1
ATOM 580 N N . MET A 1 73 ? 18.829 0.600 -23.179 1.00 48.53 73 MET A N 1
ATOM 581 C CA . MET A 1 73 ? 19.869 1.346 -23.898 1.00 48.53 73 MET A CA 1
ATOM 582 C C . MET A 1 73 ? 21.228 0.632 -23.882 1.00 48.53 73 MET A C 1
ATOM 584 O O . MET A 1 73 ? 22.040 0.861 -24.772 1.00 48.53 73 MET A O 1
ATOM 588 N N . GLU A 1 74 ? 21.478 -0.254 -22.914 1.00 45.19 74 GLU A N 1
ATOM 589 C CA . GLU A 1 74 ? 22.705 -1.063 -22.828 1.00 45.19 74 GLU A CA 1
ATOM 590 C C . GLU A 1 74 ? 22.745 -2.282 -23.770 1.00 45.19 74 GLU A C 1
ATOM 592 O O . GLU A 1 74 ? 23.779 -2.942 -23.845 1.00 45.19 74 GLU A O 1
ATOM 597 N N . ASP A 1 75 ? 21.697 -2.552 -24.558 1.00 47.16 75 ASP A N 1
ATOM 598 C CA . ASP A 1 75 ? 21.699 -3.601 -25.598 1.00 47.16 75 ASP A CA 1
ATOM 599 C C . ASP A 1 75 ? 22.589 -3.242 -26.827 1.00 47.16 75 ASP A C 1
ATOM 601 O O . ASP A 1 75 ? 22.504 -3.869 -27.885 1.00 47.16 75 ASP A O 1
ATOM 605 N N . TYR A 1 76 ? 23.506 -2.270 -26.689 1.00 45.75 76 TYR A N 1
ATOM 606 C CA . TYR A 1 76 ? 24.658 -2.092 -27.579 1.00 45.75 76 TYR A CA 1
ATOM 607 C C . TYR A 1 76 ? 25.748 -3.138 -27.259 1.00 45.75 76 TYR A C 1
ATOM 609 O O . TYR A 1 76 ? 26.149 -3.302 -26.104 1.00 45.75 76 TYR A O 1
ATOM 617 N N . PRO A 1 77 ? 26.311 -3.822 -28.271 1.00 49.47 77 PRO A N 1
ATOM 618 C CA . PRO A 1 77 ? 27.006 -5.102 -28.091 1.00 49.47 77 PRO A CA 1
ATOM 619 C C . PRO A 1 77 ? 28.315 -5.065 -27.274 1.00 49.47 77 PRO A C 1
ATOM 621 O O . PRO A 1 77 ? 28.838 -6.122 -26.932 1.00 49.47 77 PRO A O 1
ATOM 624 N N . PHE A 1 78 ? 28.853 -3.893 -26.921 1.00 45.06 78 PHE A N 1
ATOM 625 C CA . PHE A 1 78 ? 30.165 -3.769 -26.266 1.00 45.06 78 PHE A CA 1
ATOM 626 C C . PHE A 1 78 ? 30.146 -3.784 -24.719 1.00 45.06 78 PHE A C 1
ATOM 628 O O . PHE A 1 78 ? 31.211 -3.880 -24.113 1.00 45.06 78 PHE A O 1
ATOM 635 N N . TYR A 1 79 ? 28.976 -3.733 -24.060 1.00 47.88 79 TYR A N 1
ATOM 636 C CA . TYR A 1 79 ? 28.862 -3.619 -22.585 1.00 47.88 79 TYR A CA 1
ATOM 637 C C . TYR A 1 79 ? 28.393 -4.895 -21.845 1.00 47.88 79 TYR A C 1
ATOM 639 O O . TYR A 1 79 ? 28.386 -4.944 -20.610 1.00 47.88 79 TYR A O 1
ATOM 647 N N . LEU A 1 80 ? 28.057 -5.962 -22.578 1.00 42.22 80 LEU A N 1
ATOM 648 C CA . LEU A 1 80 ? 27.331 -7.139 -22.069 1.00 42.22 80 LEU A CA 1
ATOM 649 C C . LEU A 1 80 ? 28.037 -7.937 -20.955 1.00 42.22 80 LEU A C 1
ATOM 651 O O . LEU A 1 80 ? 27.362 -8.515 -20.104 1.00 42.22 80 LEU A O 1
ATOM 655 N N . TYR A 1 81 ? 29.372 -7.954 -20.896 1.00 41.69 81 TYR A N 1
ATOM 656 C CA . TYR A 1 81 ? 30.080 -8.824 -19.942 1.00 41.69 81 TYR A CA 1
ATOM 657 C C . TYR A 1 81 ? 30.202 -8.232 -18.526 1.00 41.69 81 TYR A C 1
ATOM 659 O O . TYR A 1 81 ? 30.274 -8.971 -17.546 1.00 41.69 81 TYR A O 1
ATOM 667 N N . LYS A 1 82 ? 30.186 -6.899 -18.378 1.00 42.25 82 LYS A N 1
ATOM 668 C CA . LYS A 1 82 ? 30.321 -6.244 -17.061 1.00 42.25 82 LYS A CA 1
ATOM 669 C C . LYS A 1 82 ? 28.983 -6.063 -16.335 1.00 42.25 82 LYS A C 1
ATOM 671 O O . LYS A 1 82 ? 28.972 -6.003 -15.108 1.00 42.25 82 LYS A O 1
ATOM 676 N N . CYS A 1 83 ? 27.862 -6.024 -17.062 1.00 45.44 83 CYS A N 1
ATOM 677 C CA . CYS A 1 83 ? 26.543 -5.745 -16.481 1.00 45.44 83 CYS A CA 1
ATOM 678 C C . CYS A 1 83 ? 25.788 -7.007 -15.999 1.00 45.44 83 CYS A C 1
ATOM 680 O O . CYS A 1 83 ? 25.015 -6.945 -15.039 1.00 45.44 83 CYS A O 1
ATOM 682 N N . GLN A 1 84 ? 26.061 -8.190 -16.572 1.00 43.34 84 GLN A N 1
ATOM 683 C CA . GLN A 1 84 ? 25.398 -9.443 -16.163 1.00 43.34 84 GLN A CA 1
ATOM 684 C C . GLN A 1 84 ? 25.646 -9.826 -14.691 1.00 43.34 84 GLN A C 1
ATOM 686 O O . GLN A 1 84 ? 24.738 -10.330 -14.031 1.00 43.34 84 GLN A O 1
ATOM 691 N N . LEU A 1 85 ? 26.824 -9.518 -14.140 1.00 42.06 85 LEU A N 1
ATOM 692 C CA . LEU A 1 85 ? 27.162 -9.793 -12.735 1.00 42.06 85 LEU A CA 1
ATOM 693 C C . LEU A 1 85 ? 26.411 -8.886 -11.737 1.00 42.06 85 LEU A C 1
ATOM 695 O O . LEU A 1 85 ? 26.162 -9.296 -10.603 1.00 42.06 85 LEU A O 1
ATOM 699 N N . ASN A 1 86 ? 25.991 -7.687 -12.159 1.00 47.09 86 ASN A N 1
ATOM 700 C CA . ASN A 1 86 ? 25.204 -6.764 -11.333 1.00 47.09 86 ASN A CA 1
ATOM 701 C C . ASN A 1 86 ? 23.690 -7.037 -11.405 1.00 47.09 86 ASN A C 1
ATOM 703 O O . ASN A 1 86 ? 22.988 -6.811 -10.419 1.00 47.09 86 ASN A O 1
ATOM 707 N N . ARG A 1 87 ? 23.184 -7.589 -12.518 1.00 43.19 87 ARG A N 1
ATOM 708 C CA . ARG A 1 87 ? 21.756 -7.934 -12.698 1.00 43.19 87 ARG A CA 1
ATOM 709 C C . ARG A 1 87 ? 21.243 -8.996 -11.719 1.00 43.19 87 ARG A C 1
ATOM 711 O O . ARG A 1 87 ? 20.091 -8.933 -11.303 1.00 43.19 87 ARG A O 1
ATOM 718 N N . ILE A 1 88 ? 22.086 -9.954 -11.327 1.00 49.00 88 ILE A N 1
ATOM 719 C CA . ILE A 1 88 ? 21.704 -11.016 -10.376 1.00 49.00 88 ILE A CA 1
ATOM 720 C C . ILE A 1 88 ? 21.578 -10.459 -8.945 1.00 49.00 88 ILE A C 1
ATOM 722 O O . ILE A 1 88 ? 20.782 -10.959 -8.155 1.00 49.00 88 ILE A O 1
ATOM 726 N N . LYS A 1 89 ? 22.308 -9.384 -8.611 1.00 47.28 89 LYS A N 1
ATOM 727 C CA . LYS A 1 89 ? 22.270 -8.758 -7.277 1.00 47.28 89 LYS A CA 1
ATOM 728 C C . LYS A 1 89 ? 21.079 -7.819 -7.060 1.00 47.28 89 LYS A C 1
ATOM 730 O O . LYS A 1 89 ? 20.666 -7.652 -5.917 1.00 47.28 89 LYS A O 1
ATOM 735 N N . SER A 1 90 ? 20.525 -7.208 -8.108 1.00 51.44 90 SER A N 1
ATOM 736 C CA . SER A 1 90 ? 19.446 -6.214 -7.971 1.00 51.44 90 SER A CA 1
ATOM 737 C C . SER A 1 90 ? 18.045 -6.825 -7.858 1.00 51.44 90 SER A C 1
ATOM 739 O O . SER A 1 90 ? 17.209 -6.287 -7.133 1.00 51.44 90 SER A O 1
ATOM 741 N N . LEU A 1 91 ? 17.793 -7.969 -8.504 1.00 53.25 91 LEU A N 1
ATOM 742 C CA . LEU A 1 91 ? 16.509 -8.681 -8.437 1.00 53.25 91 LEU A CA 1
ATOM 743 C C . LEU A 1 91 ? 16.049 -9.027 -7.000 1.00 53.25 91 LEU A C 1
ATOM 745 O O . LEU A 1 91 ? 14.908 -8.710 -6.664 1.00 53.25 91 LEU A O 1
ATOM 749 N N . PRO A 1 92 ? 16.896 -9.621 -6.129 1.00 57.47 92 PRO A N 1
ATOM 750 C CA . PRO A 1 92 ? 16.486 -9.957 -4.764 1.00 57.47 92 PRO A CA 1
ATOM 751 C C . PRO A 1 92 ? 16.212 -8.718 -3.897 1.00 57.47 92 PRO A C 1
ATOM 753 O O . PRO A 1 92 ? 15.344 -8.753 -3.024 1.00 57.47 92 PRO A O 1
ATOM 756 N N . LEU A 1 93 ? 16.898 -7.600 -4.154 1.00 60.28 93 LEU A N 1
ATOM 757 C CA . LEU A 1 93 ? 16.685 -6.351 -3.420 1.00 60.28 93 LEU A CA 1
ATOM 758 C C . LEU A 1 93 ? 15.317 -5.727 -3.744 1.00 60.28 93 LEU A C 1
ATOM 760 O O . LEU A 1 93 ? 14.636 -5.220 -2.858 1.00 60.28 93 LEU A O 1
ATOM 764 N N . LEU A 1 94 ? 14.892 -5.826 -5.004 1.00 62.12 94 LEU A N 1
ATOM 765 C CA . LEU A 1 94 ? 13.585 -5.357 -5.464 1.00 62.12 94 LEU A CA 1
ATOM 766 C C . LEU A 1 94 ? 12.436 -6.198 -4.894 1.00 62.12 94 LEU A C 1
ATOM 768 O O . LEU A 1 94 ? 11.454 -5.635 -4.422 1.00 62.12 94 LEU A O 1
ATOM 772 N N . SER A 1 95 ? 12.587 -7.525 -4.828 1.00 64.50 95 SER A N 1
ATOM 773 C CA . SER A 1 95 ? 11.584 -8.383 -4.178 1.00 64.50 95 SER A CA 1
ATOM 774 C C . SER A 1 95 ? 11.455 -8.125 -2.673 1.00 64.50 95 SER A C 1
ATOM 776 O O . SER A 1 95 ? 10.353 -8.168 -2.134 1.00 64.50 95 SER A O 1
ATOM 778 N N . LEU A 1 96 ? 12.561 -7.814 -1.984 1.00 66.75 96 LEU A N 1
ATOM 779 C CA . LEU A 1 96 ? 12.523 -7.438 -0.567 1.00 66.75 96 LEU A CA 1
ATOM 780 C C . LEU A 1 96 ? 11.794 -6.105 -0.354 1.00 66.75 96 LEU A C 1
ATOM 782 O O . LEU A 1 96 ? 11.096 -5.936 0.645 1.00 66.75 96 LEU A O 1
ATOM 786 N N . PHE A 1 97 ? 11.920 -5.180 -1.305 1.00 71.50 97 PHE A N 1
ATOM 787 C CA . PHE A 1 97 ? 11.211 -3.907 -1.275 1.00 71.50 97 PHE A CA 1
ATOM 788 C C . PHE A 1 97 ? 9.692 -4.084 -1.447 1.00 71.50 97 PHE A C 1
ATOM 790 O O . PHE A 1 97 ? 8.915 -3.451 -0.734 1.00 71.50 97 PHE A O 1
ATOM 797 N N . ASP A 1 98 ? 9.264 -5.001 -2.316 1.00 68.06 98 ASP A N 1
ATOM 798 C CA . ASP A 1 98 ? 7.841 -5.321 -2.512 1.00 68.06 98 ASP A CA 1
ATOM 799 C C . ASP A 1 98 ? 7.227 -5.994 -1.274 1.00 68.06 98 ASP A C 1
ATOM 801 O O . ASP A 1 98 ? 6.106 -5.673 -0.868 1.00 68.06 98 ASP A O 1
ATOM 805 N N . ILE A 1 99 ? 7.985 -6.873 -0.608 1.00 77.00 99 ILE A N 1
ATOM 806 C CA . ILE A 1 99 ? 7.595 -7.453 0.687 1.00 77.00 99 ILE A CA 1
ATOM 807 C C . ILE A 1 99 ? 7.460 -6.349 1.745 1.00 77.00 99 ILE A C 1
ATOM 809 O O . ILE A 1 99 ? 6.491 -6.340 2.504 1.00 77.00 99 ILE A O 1
ATOM 813 N N . HIS A 1 100 ? 8.393 -5.394 1.783 1.00 78.62 100 HIS A N 1
ATOM 814 C CA . HIS A 1 100 ? 8.342 -4.271 2.718 1.00 78.62 100 HIS A CA 1
ATOM 815 C C . HIS A 1 100 ? 7.092 -3.400 2.520 1.00 78.62 100 HIS A C 1
ATOM 817 O O . HIS A 1 100 ? 6.392 -3.123 3.496 1.00 78.62 100 HIS A O 1
ATOM 823 N N . ILE A 1 101 ? 6.762 -3.027 1.277 1.00 79.50 101 ILE A N 1
ATOM 824 C CA . ILE A 1 101 ? 5.522 -2.293 0.971 1.00 79.50 101 ILE A CA 1
ATOM 825 C C . ILE A 1 101 ? 4.297 -3.103 1.397 1.00 79.50 101 ILE A C 1
ATOM 827 O O . ILE A 1 101 ? 3.406 -2.567 2.054 1.00 79.50 101 ILE A O 1
ATOM 831 N N . SER A 1 102 ? 4.275 -4.401 1.092 1.00 78.38 102 SER A N 1
ATOM 832 C CA . SER A 1 102 ? 3.155 -5.281 1.438 1.00 78.38 102 SER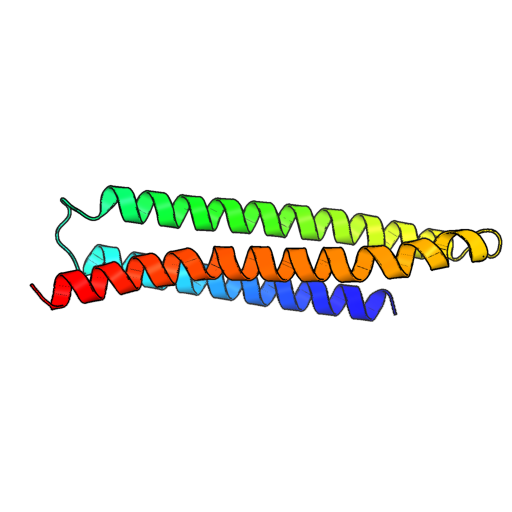 A CA 1
ATOM 833 C C . SER A 1 102 ? 2.905 -5.334 2.949 1.00 78.38 102 SER A C 1
ATOM 835 O O . SER A 1 102 ? 1.760 -5.243 3.389 1.00 78.38 102 SER A O 1
ATOM 837 N N . ILE A 1 103 ? 3.966 -5.416 3.761 1.00 83.56 103 ILE A N 1
ATOM 838 C CA . ILE A 1 103 ? 3.870 -5.378 5.230 1.00 83.56 103 ILE A CA 1
ATOM 839 C C . ILE A 1 103 ? 3.283 -4.043 5.699 1.00 83.56 103 ILE A C 1
ATOM 841 O O . ILE A 1 103 ? 2.381 -4.022 6.538 1.00 83.56 103 ILE A O 1
ATOM 845 N N . LEU A 1 104 ? 3.767 -2.926 5.150 1.00 84.00 104 LEU A N 1
ATOM 846 C CA . LEU A 1 104 ? 3.291 -1.596 5.525 1.00 84.00 104 LEU A CA 1
ATOM 847 C C . LEU A 1 104 ? 1.821 -1.366 5.146 1.00 84.00 104 LEU A C 1
ATOM 849 O O . LEU A 1 104 ? 1.103 -0.710 5.894 1.00 84.00 104 LEU A O 1
ATOM 853 N N . ILE A 1 105 ? 1.354 -1.929 4.028 1.00 85.06 105 ILE A N 1
ATOM 854 C CA . ILE A 1 105 ? -0.058 -1.882 3.613 1.00 85.06 105 ILE A CA 1
ATOM 855 C C . ILE A 1 105 ? -0.954 -2.687 4.562 1.00 85.06 105 ILE A C 1
ATOM 857 O O . ILE A 1 105 ? -2.116 -2.330 4.769 1.00 85.06 105 ILE A O 1
ATOM 861 N N . LEU A 1 106 ? -0.432 -3.767 5.143 1.00 85.62 106 LEU A N 1
ATOM 862 C CA . LEU A 1 106 ? -1.185 -4.665 6.018 1.00 85.62 106 LEU A CA 1
ATOM 863 C C . LEU A 1 106 ? -1.308 -4.125 7.454 1.00 85.62 106 LEU A C 1
ATOM 865 O O . LEU A 1 106 ? -2.277 -4.421 8.155 1.00 85.62 106 LEU A O 1
ATOM 869 N N . LEU A 1 107 ? -0.352 -3.295 7.877 1.00 86.62 107 LEU A N 1
ATOM 870 C CA . LEU A 1 107 ? -0.267 -2.737 9.228 1.00 86.62 107 LEU A CA 1
ATOM 871 C C . LEU A 1 107 ? -1.515 -1.926 9.651 1.00 86.62 107 LEU A C 1
ATOM 873 O O . LEU A 1 107 ? -2.029 -2.186 10.742 1.00 86.62 107 LEU A O 1
ATOM 877 N N . PRO A 1 108 ? -2.074 -1.020 8.815 1.00 84.88 108 PRO A N 1
ATOM 878 C CA . PRO A 1 108 ? -3.328 -0.328 9.113 1.00 84.88 108 PRO A CA 1
ATOM 879 C C . PRO A 1 108 ? -4.490 -1.282 9.402 1.00 84.88 108 PRO A C 1
ATOM 881 O O . PRO A 1 108 ? -5.240 -1.054 10.347 1.00 84.88 108 PRO A O 1
ATOM 884 N N . LYS A 1 109 ? -4.621 -2.384 8.645 1.00 84.62 109 LYS A N 1
ATOM 885 C CA . LYS A 1 109 ? -5.700 -3.361 8.867 1.00 84.62 109 LYS A CA 1
ATOM 886 C C . LYS A 1 109 ? -5.581 -4.024 10.227 1.00 84.62 109 LYS A C 1
ATOM 888 O O . LYS A 1 109 ? -6.569 -4.103 10.947 1.00 84.62 109 LYS A O 1
ATOM 893 N N . ILE A 1 110 ? -4.382 -4.489 10.585 1.00 86.31 110 ILE A N 1
ATOM 894 C CA . ILE A 1 110 ? -4.146 -5.137 11.882 1.00 86.31 110 ILE A CA 1
ATOM 895 C C . ILE A 1 110 ? -4.490 -4.173 13.019 1.00 86.31 110 ILE A C 1
ATOM 897 O O . ILE A 1 110 ? -5.203 -4.554 13.948 1.00 86.31 110 ILE A O 1
ATOM 901 N N . LEU A 1 111 ? -4.027 -2.922 12.928 1.00 87.12 111 LEU A N 1
ATOM 902 C CA . LEU A 1 111 ? -4.307 -1.902 13.936 1.00 87.12 111 LEU A CA 1
ATOM 903 C C . LEU A 1 111 ? -5.816 -1.675 14.084 1.00 87.12 111 LEU A C 1
ATOM 905 O O . LEU A 1 111 ? -6.338 -1.818 15.186 1.00 87.12 111 LEU A O 1
ATOM 909 N N . LEU A 1 112 ? -6.531 -1.417 12.989 1.00 85.25 112 LEU A N 1
ATOM 910 C CA . LEU A 1 112 ? -7.973 -1.147 13.024 1.00 85.25 112 LEU A CA 1
ATOM 911 C C . LEU A 1 112 ? -8.781 -2.353 13.524 1.00 85.25 112 LEU A C 1
ATOM 913 O O . LEU A 1 112 ? -9.633 -2.193 14.397 1.00 85.25 112 LEU A O 1
ATOM 917 N N . TYR A 1 113 ? -8.485 -3.569 13.055 1.00 84.44 113 TYR A N 1
ATOM 918 C CA . TYR A 1 113 ? -9.185 -4.771 13.521 1.00 84.44 113 TYR A CA 1
ATOM 919 C C . TYR A 1 113 ? -8.913 -5.082 14.992 1.00 84.44 113 TYR A C 1
ATOM 921 O O . TYR A 1 113 ? -9.838 -5.467 15.705 1.00 84.44 113 TYR A O 1
ATOM 929 N N . SER A 1 114 ? -7.683 -4.880 15.475 1.00 85.50 114 SER A N 1
ATOM 930 C CA . SER A 1 114 ? -7.370 -5.081 16.896 1.00 85.50 114 SER A CA 1
ATOM 931 C C . SER A 1 114 ? -8.196 -4.158 17.797 1.00 85.50 114 SER A C 1
ATOM 933 O O . SER A 1 114 ? -8.686 -4.582 18.843 1.00 85.50 114 SER A O 1
ATOM 935 N N . GLN A 1 115 ? -8.422 -2.922 17.350 1.00 83.06 115 GLN A N 1
ATOM 936 C CA . GLN A 1 115 ? -9.195 -1.918 18.075 1.00 83.06 115 GLN A CA 1
ATOM 937 C C . GLN A 1 115 ? -10.700 -2.194 18.005 1.00 83.06 115 GLN A C 1
ATOM 939 O O . GLN A 1 115 ? -11.383 -2.065 19.017 1.00 83.06 115 GLN A O 1
ATOM 9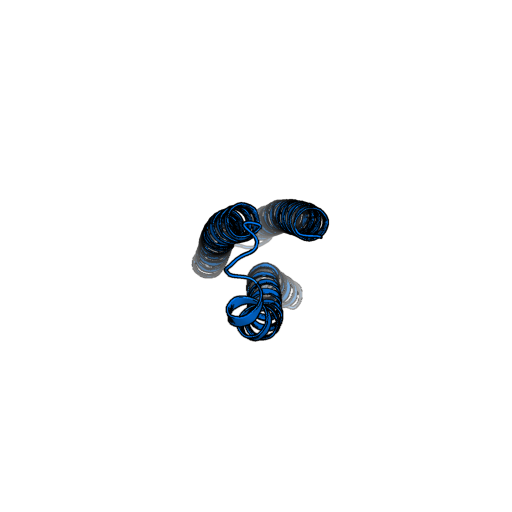44 N N . LEU A 1 116 ? -11.212 -2.657 16.859 1.00 81.38 116 LEU A N 1
ATOM 945 C CA . LEU A 1 116 ? -12.606 -3.104 16.730 1.00 81.38 116 LEU A CA 1
ATOM 946 C C . LEU A 1 116 ? -12.917 -4.289 17.650 1.00 81.38 116 LEU A C 1
ATOM 948 O O . LEU A 1 116 ? -13.928 -4.282 18.345 1.00 81.38 116 LEU A O 1
ATOM 952 N N . ILE A 1 117 ? -12.038 -5.296 17.687 1.00 83.62 117 ILE A N 1
ATOM 953 C CA . ILE A 1 117 ? -12.201 -6.461 18.569 1.00 83.62 117 ILE A CA 1
ATOM 95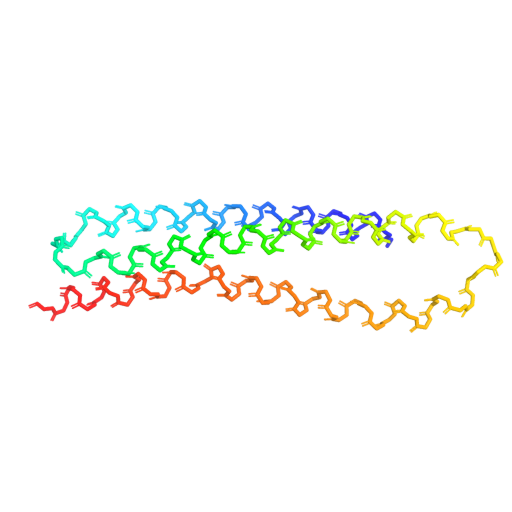4 C C . ILE A 1 117 ? -12.154 -6.031 20.039 1.00 83.62 117 ILE A C 1
ATOM 956 O O . ILE A 1 117 ? -12.952 -6.505 20.843 1.00 83.62 117 ILE A O 1
ATOM 960 N N . TYR A 1 118 ? -11.241 -5.123 20.397 1.00 82.38 118 TYR A N 1
ATOM 961 C CA . TYR A 1 118 ? -11.158 -4.594 21.757 1.00 82.38 118 TYR A CA 1
ATOM 962 C C . TYR A 1 118 ? -12.424 -3.830 22.164 1.00 82.38 118 TYR A C 1
ATOM 964 O O . TYR A 1 118 ? -12.911 -4.017 23.276 1.00 82.38 118 TYR A O 1
ATOM 972 N N . ALA A 1 119 ? -12.969 -3.005 21.267 1.00 75.06 119 ALA A N 1
ATOM 973 C CA . ALA A 1 119 ? -14.197 -2.256 21.510 1.00 75.06 119 ALA A CA 1
ATOM 974 C C . ALA A 1 119 ? -15.418 -3.174 21.693 1.00 75.06 119 ALA A C 1
ATOM 976 O O . ALA A 1 119 ? -16.217 -2.923 22.583 1.00 75.06 119 ALA A O 1
ATOM 977 N N . ASN A 1 120 ? -15.530 -4.255 20.911 1.00 77.62 120 ASN A N 1
ATOM 978 C CA . ASN A 1 120 ? -16.650 -5.204 20.998 1.00 77.62 120 ASN A CA 1
ATOM 979 C C . ASN A 1 120 ? -16.626 -6.114 22.238 1.00 77.62 120 ASN A C 1
ATOM 981 O O . ASN A 1 120 ? -17.647 -6.706 22.570 1.00 77.62 120 ASN A O 1
ATOM 985 N N . ASN A 1 121 ? -15.468 -6.281 22.880 1.00 72.88 121 ASN A N 1
ATOM 986 C CA . ASN A 1 121 ? -15.314 -7.127 24.069 1.00 72.88 121 ASN A CA 1
ATOM 987 C C . ASN A 1 121 ? -15.436 -6.347 25.395 1.00 72.88 121 ASN A C 1
ATOM 989 O O . ASN A 1 121 ? -15.252 -6.943 26.458 1.00 72.88 121 ASN A O 1
ATOM 993 N N . ARG A 1 122 ? -15.686 -5.033 25.341 1.00 56.78 122 ARG A N 1
ATOM 994 C CA . ARG A 1 122 ? -16.053 -4.201 26.497 1.00 56.78 122 ARG A CA 1
ATOM 995 C C . ARG A 1 122 ? -17.566 -4.113 26.628 1.00 56.78 122 ARG A C 1
ATOM 997 O O . ARG A 1 122 ? -18.015 -4.062 27.792 1.00 56.78 122 ARG A O 1
#